Protein AF-A5UNS4-F1 (afdb_monomer_lite)

Organism: Methanobrevibacter smithii (strain ATCC 35061 / DSM 861 / OCM 144 / PS) (NCBI:txid420247)

Foldseek 3Di:
DDDDDDDWDWDDPDPPDIDTDDDPVNCVVQVDDVPWDWDFDWDDDVHTDTDIHTDDD

pLDDT: mean 81.25, std 8.45, range [49.97, 91.19]

Radius of gyration: 12.39 Å; chains: 1; bounding box: 30×20×30 Å

Structure (mmCIF, N/CA/C/O backbone):
data_AF-A5UNS4-F1
#
_entry.id   AF-A5UNS4-F1
#
loop_
_atom_site.group_PDB
_atom_site.id
_atom_site.type_symbol
_atom_site.label_atom_id
_atom_site.label_alt_id
_atom_site.label_comp_id
_atom_site.label_asym_id
_atom_site.label_entity_id
_atom_site.label_seq_id
_atom_site.pdbx_PDB_ins_code
_atom_site.Cartn_x
_atom_site.Cartn_y
_atom_site.Cartn_z
_atom_site.occupancy
_atom_site.B_iso_or_equiv
_atom_site.auth_seq_id
_atom_site.auth_comp_id
_atom_site.auth_asym_id
_atom_site.auth_atom_id
_atom_site.pdbx_PDB_model_num
ATOM 1 N N . MET A 1 1 ? -14.007 -5.643 -14.216 1.00 49.97 1 MET A N 1
ATOM 2 C CA . MET A 1 1 ? -13.864 -4.903 -12.943 1.00 49.97 1 MET A CA 1
ATOM 3 C C . MET A 1 1 ? -13.107 -3.620 -13.240 1.00 49.97 1 MET A C 1
ATOM 5 O O . MET A 1 1 ? -12.230 -3.682 -14.095 1.00 49.97 1 MET A O 1
ATOM 9 N N . PRO A 1 2 ? -13.458 -2.472 -12.642 1.00 55.16 2 PRO A N 1
ATOM 10 C CA . PRO A 1 2 ? -12.683 -1.250 -12.832 1.00 55.16 2 PRO A CA 1
ATOM 11 C C . PRO A 1 2 ? -11.276 -1.440 -12.253 1.00 55.16 2 PRO A C 1
ATOM 13 O O . PRO A 1 2 ? -11.131 -1.915 -11.129 1.00 55.16 2 PRO A O 1
ATOM 16 N N . ILE A 1 3 ? -10.256 -1.102 -13.039 1.00 63.91 3 ILE A N 1
ATOM 17 C CA . ILE A 1 3 ? -8.862 -1.063 -12.594 1.00 63.91 3 ILE A CA 1
ATOM 18 C C . ILE A 1 3 ? -8.589 0.382 -12.176 1.00 63.91 3 ILE A C 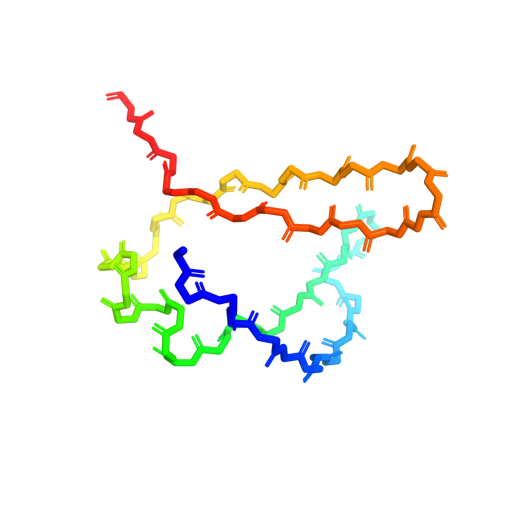1
ATOM 20 O O . ILE A 1 3 ? -8.775 1.299 -12.976 1.00 63.91 3 ILE A O 1
ATOM 24 N N . LEU A 1 4 ? -8.208 0.590 -10.915 1.00 70.75 4 LEU A N 1
ATOM 25 C CA . LEU A 1 4 ? -7.778 1.898 -10.429 1.00 70.75 4 LEU A CA 1
ATOM 26 C C . LEU A 1 4 ? -6.267 2.017 -10.627 1.00 70.75 4 LEU A C 1
ATOM 28 O O . LEU A 1 4 ? -5.489 1.429 -9.879 1.00 70.75 4 LEU A O 1
ATOM 32 N N . GLU A 1 5 ? -5.862 2.793 -11.623 1.00 73.69 5 GLU A N 1
ATOM 33 C CA . GLU A 1 5 ? -4.457 3.122 -11.854 1.00 73.69 5 GLU A CA 1
ATOM 34 C C . GLU A 1 5 ? -4.092 4.416 -11.121 1.00 73.69 5 GLU A C 1
ATOM 36 O O . GLU A 1 5 ? -4.796 5.423 -11.223 1.00 73.69 5 GLU A O 1
ATOM 41 N N . TYR A 1 6 ? -2.982 4.415 -10.379 1.00 75.12 6 TYR A N 1
ATOM 42 C CA . TYR A 1 6 ? -2.461 5.630 -9.757 1.00 75.12 6 TYR A CA 1
ATOM 43 C C . TYR A 1 6 ? -0.936 5.622 -9.661 1.00 75.12 6 TYR A C 1
ATOM 45 O O . TYR A 1 6 ? -0.300 4.588 -9.465 1.00 75.12 6 TYR A O 1
ATOM 53 N N . THR A 1 7 ? -0.353 6.818 -9.722 1.00 78.38 7 THR A N 1
ATOM 54 C CA . THR A 1 7 ? 1.078 7.039 -9.498 1.00 78.38 7 THR A CA 1
ATOM 55 C C . THR A 1 7 ? 1.276 7.648 -8.118 1.00 78.38 7 THR A C 1
ATOM 57 O O . THR A 1 7 ? 0.713 8.696 -7.807 1.00 78.38 7 THR A O 1
ATOM 60 N N . THR A 1 8 ? 2.102 7.019 -7.284 1.00 80.62 8 THR A N 1
ATOM 61 C CA . THR A 1 8 ? 2.442 7.528 -5.948 1.00 80.62 8 THR A CA 1
ATOM 62 C C . THR A 1 8 ? 3.947 7.713 -5.800 1.00 80.62 8 THR A C 1
ATOM 64 O O . THR A 1 8 ? 4.745 7.102 -6.510 1.00 80.62 8 THR A O 1
ATOM 67 N N . LYS A 1 9 ? 4.349 8.579 -4.868 1.00 82.88 9 LYS A N 1
ATOM 68 C CA . LYS A 1 9 ? 5.757 8.747 -4.508 1.00 82.88 9 LYS A CA 1
ATOM 69 C C . LYS A 1 9 ? 6.121 7.743 -3.422 1.00 82.88 9 LYS A C 1
ATOM 71 O O . LYS A 1 9 ? 5.436 7.651 -2.403 1.00 82.88 9 LYS A O 1
ATOM 76 N N . LEU A 1 10 ? 7.230 7.042 -3.630 1.00 83.88 10 LEU A N 1
ATOM 77 C CA . LEU A 1 10 ? 7.859 6.216 -2.608 1.00 83.88 10 LEU A CA 1
ATOM 78 C C . LEU A 1 10 ? 8.842 7.068 -1.805 1.00 83.88 10 LEU A C 1
ATOM 80 O O . LEU A 1 10 ? 9.634 7.825 -2.368 1.00 83.88 10 LEU A O 1
ATOM 84 N N . SER A 1 11 ? 8.786 6.951 -0.484 1.00 85.56 11 SER A N 1
ATOM 85 C CA . SER A 1 11 ? 9.702 7.605 0.445 1.00 85.56 11 SER A CA 1
ATOM 86 C C . SER A 1 11 ? 10.278 6.595 1.432 1.00 85.56 11 SER A C 1
ATOM 88 O O . SER A 1 11 ? 9.744 5.504 1.639 1.00 85.56 11 SER A O 1
ATOM 90 N N . LYS A 1 12 ? 11.410 6.939 2.045 1.00 87.69 12 LYS A N 1
ATOM 91 C CA . LYS A 1 12 ? 12.023 6.110 3.082 1.00 87.69 12 LYS A CA 1
ATOM 92 C C . LYS A 1 12 ? 11.197 6.228 4.368 1.00 87.69 12 LYS A C 1
ATOM 94 O O . LYS A 1 12 ? 11.075 7.319 4.915 1.00 87.69 12 LYS A O 1
ATOM 99 N N . GLY A 1 13 ? 10.627 5.117 4.833 1.00 78.75 13 GLY A N 1
ATOM 100 C CA . GLY A 1 13 ? 9.828 5.041 6.063 1.00 78.75 13 GLY A CA 1
ATOM 101 C C . GLY A 1 13 ? 10.648 4.720 7.319 1.00 78.75 13 GLY A C 1
ATOM 102 O O . GLY A 1 13 ? 10.155 4.890 8.430 1.00 78.75 13 GLY A O 1
ATOM 103 N N . GLY A 1 14 ? 11.894 4.266 7.150 1.00 84.88 14 GLY A N 1
ATOM 104 C CA . GLY A 1 14 ? 12.778 3.818 8.225 1.00 84.88 14 GLY A CA 1
ATOM 105 C C . GLY A 1 14 ? 14.072 3.202 7.679 1.00 84.88 14 GLY A C 1
ATOM 106 O O . GLY A 1 14 ? 14.337 3.303 6.479 1.00 84.88 14 GLY A O 1
ATOM 107 N N . PRO A 1 15 ? 14.905 2.568 8.527 1.00 84.19 15 PRO A N 1
ATOM 108 C CA . PRO A 1 15 ? 16.167 1.960 8.100 1.00 84.19 15 PRO A CA 1
ATOM 109 C C . PRO A 1 15 ? 15.982 0.916 6.994 1.00 84.19 15 PRO A C 1
ATOM 111 O O . PRO A 1 15 ? 16.720 0.949 6.015 1.00 84.19 15 PRO A O 1
ATOM 114 N N . ASN A 1 16 ? 14.942 0.083 7.121 1.00 87.19 16 ASN A N 1
ATOM 115 C CA . ASN A 1 16 ? 14.619 -1.025 6.216 1.00 87.19 16 ASN A CA 1
ATOM 116 C C . ASN A 1 16 ? 13.150 -0.992 5.754 1.00 87.19 16 ASN A C 1
ATOM 118 O O . ASN A 1 16 ? 12.555 -2.039 5.516 1.00 87.19 16 ASN A O 1
ATOM 122 N N . SER A 1 17 ? 12.528 0.189 5.686 1.00 82.56 17 SER A N 1
ATOM 123 C CA . SER A 1 17 ? 11.134 0.316 5.247 1.00 82.56 17 SER A CA 1
ATOM 124 C C . SER A 1 17 ? 10.952 1.418 4.213 1.00 82.56 17 SER A C 1
ATOM 126 O O . SER A 1 17 ? 11.566 2.488 4.274 1.00 82.56 17 SER A O 1
ATOM 128 N N . ILE A 1 18 ? 10.073 1.139 3.255 1.00 84.38 18 ILE A N 1
ATOM 129 C CA . ILE A 1 18 ? 9.596 2.079 2.245 1.00 84.38 18 ILE A CA 1
ATOM 130 C C . ILE A 1 18 ? 8.150 2.410 2.601 1.00 84.38 18 ILE A C 1
ATOM 132 O O . ILE A 1 18 ? 7.387 1.538 3.010 1.00 84.38 18 ILE A O 1
ATOM 136 N N . ARG A 1 19 ? 7.777 3.679 2.469 1.00 86.56 19 ARG A N 1
ATOM 137 C CA . ARG A 1 19 ? 6.408 4.157 2.631 1.00 86.56 19 ARG A CA 1
ATOM 138 C C . ARG A 1 19 ? 5.929 4.714 1.296 1.00 86.56 19 ARG A C 1
ATOM 140 O O . ARG A 1 19 ? 6.691 5.360 0.580 1.00 86.56 19 ARG A O 1
ATOM 147 N N . SER A 1 20 ? 4.661 4.493 0.977 1.00 86.19 20 SER A N 1
ATOM 148 C CA . SER A 1 20 ? 3.974 5.213 -0.093 1.00 86.19 20 SER A CA 1
ATOM 149 C C . SER A 1 20 ? 2.773 5.953 0.477 1.00 86.19 20 SER A C 1
ATOM 151 O O . SER A 1 20 ? 2.316 5.673 1.589 1.00 86.19 20 SER A O 1
ATOM 153 N N . ILE A 1 21 ? 2.285 6.929 -0.281 1.00 86.75 21 ILE A N 1
ATOM 154 C CA . ILE A 1 21 ? 1.000 7.552 0.010 1.00 86.75 21 ILE A CA 1
ATOM 155 C C . ILE A 1 21 ? -0.077 6.658 -0.601 1.00 86.75 21 ILE A C 1
ATOM 157 O O . ILE A 1 21 ? -0.068 6.433 -1.815 1.00 86.75 21 ILE A O 1
ATOM 161 N N . VAL A 1 22 ? -0.991 6.176 0.241 1.00 85.25 22 VAL A N 1
ATOM 162 C CA . VAL A 1 22 ? -2.215 5.503 -0.199 1.00 85.25 22 VAL A CA 1
ATOM 163 C C . VAL A 1 22 ? -3.208 6.584 -0.651 1.00 85.25 22 VAL A C 1
ATOM 165 O O . VAL A 1 22 ? -3.491 7.494 0.134 1.00 85.25 22 VAL A O 1
ATOM 168 N N . PRO A 1 23 ? -3.709 6.550 -1.898 1.00 86.88 23 PRO A N 1
ATOM 169 C CA . PRO A 1 23 ? -4.676 7.532 -2.383 1.00 86.88 23 PRO A CA 1
ATOM 170 C C . PRO A 1 23 ? -5.969 7.541 -1.560 1.00 86.88 23 PRO A C 1
ATOM 172 O O . PRO A 1 23 ? -6.411 6.503 -1.069 1.00 86.88 23 PRO A O 1
ATOM 175 N N . GLN A 1 24 ? -6.623 8.704 -1.472 1.00 87.75 24 GLN A N 1
ATOM 176 C CA . GLN A 1 24 ? -7.895 8.841 -0.748 1.00 87.75 24 GLN A CA 1
ATOM 177 C C . GLN A 1 24 ? -8.994 7.922 -1.291 1.00 87.75 24 GLN A C 1
ATOM 179 O O . GLN A 1 24 ? -9.817 7.443 -0.517 1.00 87.75 24 GLN A O 1
ATOM 184 N N . ASP A 1 25 ? -8.999 7.651 -2.594 1.00 87.75 25 ASP A N 1
ATOM 185 C CA . ASP A 1 25 ? -9.999 6.775 -3.204 1.00 87.75 25 ASP A CA 1
ATOM 186 C C . ASP A 1 25 ? -9.818 5.319 -2.771 1.00 87.75 25 ASP A C 1
ATOM 188 O O . ASP A 1 25 ? -10.806 4.643 -2.508 1.00 87.75 25 ASP A O 1
ATOM 192 N N . VAL A 1 26 ? -8.572 4.863 -2.591 1.00 85.38 26 VAL A N 1
ATOM 193 C CA . VAL A 1 26 ? -8.272 3.529 -2.042 1.00 85.38 26 VAL A CA 1
ATOM 194 C C . VAL A 1 26 ? -8.712 3.442 -0.580 1.00 85.38 26 VAL A C 1
ATOM 196 O O . VAL A 1 26 ? -9.324 2.454 -0.190 1.00 85.38 26 VAL A O 1
ATOM 199 N N . ILE A 1 27 ? -8.464 4.493 0.211 1.00 88.62 27 ILE A N 1
ATOM 200 C CA . ILE A 1 27 ? -8.911 4.575 1.613 1.00 88.62 27 ILE A CA 1
ATOM 201 C C . ILE A 1 27 ? -10.433 4.454 1.713 1.00 88.62 27 ILE A C 1
ATOM 203 O O . ILE A 1 27 ? -10.929 3.712 2.553 1.00 88.62 27 ILE A O 1
ATOM 207 N N . LYS A 1 28 ? -11.172 5.156 0.848 1.00 89.69 28 LYS A N 1
ATOM 208 C CA . LYS A 1 28 ? -12.640 5.099 0.819 1.00 89.69 28 LYS A CA 1
ATOM 209 C C . LYS A 1 28 ? -13.154 3.752 0.320 1.00 89.69 28 LYS A C 1
ATOM 211 O O . LYS A 1 28 ? -14.091 3.224 0.898 1.00 89.69 28 LYS A O 1
ATOM 216 N N . LEU A 1 29 ? -12.552 3.214 -0.741 1.00 88.06 29 LEU A N 1
ATOM 217 C CA . LEU A 1 29 ? -12.975 1.958 -1.361 1.00 88.06 29 LEU A CA 1
ATOM 218 C C . LEU A 1 29 ? -12.782 0.759 -0.428 1.00 88.06 29 LEU A C 1
ATOM 220 O O . LEU A 1 29 ? -13.616 -0.137 -0.413 1.00 88.06 29 LEU A O 1
ATOM 224 N N . LEU A 1 30 ? -11.679 0.745 0.324 1.00 87.06 30 LEU A N 1
ATOM 225 C CA . LEU A 1 30 ? -11.344 -0.319 1.270 1.00 87.06 30 LEU A CA 1
ATOM 226 C C . LEU A 1 30 ? -11.805 -0.016 2.705 1.00 87.06 30 LEU A C 1
ATOM 228 O O . LEU A 1 30 ? -11.464 -0.773 3.610 1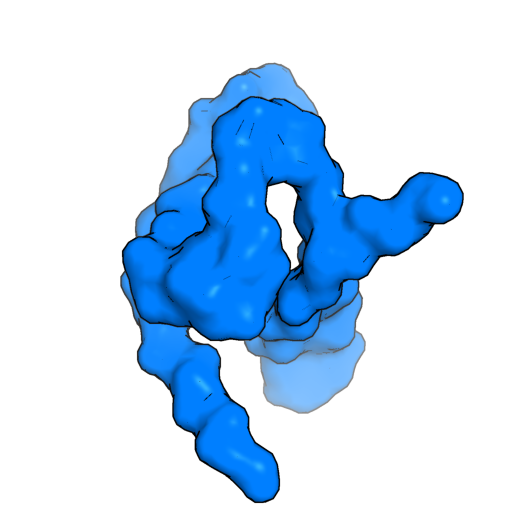.00 87.06 30 LEU A O 1
ATOM 232 N N . GLU A 1 31 ? -12.532 1.088 2.917 1.00 90.81 31 GLU A N 1
ATOM 233 C CA . GLU A 1 31 ? -13.021 1.532 4.231 1.00 90.81 31 GLU A CA 1
ATOM 234 C C . GLU A 1 31 ? -11.923 1.466 5.309 1.00 90.81 31 GLU A C 1
ATOM 236 O O . GLU A 1 31 ? -12.057 0.804 6.341 1.00 90.81 31 GLU A O 1
ATOM 241 N N . LEU A 1 32 ? -10.778 2.089 5.018 1.00 88.06 32 LEU A N 1
ATOM 242 C CA . LEU A 1 32 ? -9.604 2.051 5.889 1.00 88.06 32 LEU A CA 1
ATOM 243 C C . LEU A 1 32 ? -9.672 3.130 6.961 1.00 88.06 32 LEU A C 1
ATOM 245 O O . LEU A 1 32 ? -9.889 4.308 6.664 1.00 88.06 32 LEU A O 1
ATOM 249 N N . GLU A 1 33 ? -9.355 2.740 8.187 1.00 91.19 33 GLU A N 1
ATOM 250 C CA . GLU A 1 33 ? -9.200 3.647 9.317 1.00 91.19 33 GLU A CA 1
ATOM 251 C C . GLU A 1 33 ? -7.733 3.769 9.752 1.00 91.19 33 GLU A C 1
ATOM 253 O O . GLU A 1 33 ? -6.870 2.942 9.441 1.00 91.19 33 GLU A O 1
ATOM 258 N N . LEU A 1 34 ? -7.411 4.842 10.482 1.00 86.88 34 LEU A N 1
ATOM 259 C CA . LEU A 1 34 ? -6.078 4.994 11.061 1.00 86.88 34 LEU A CA 1
ATOM 260 C C . LEU A 1 34 ? -5.826 3.871 12.072 1.00 86.88 34 LEU A C 1
ATOM 262 O O . LEU A 1 34 ? -6.488 3.798 13.101 1.00 86.88 34 LEU A O 1
ATOM 266 N N . GLY A 1 35 ? -4.817 3.046 11.798 1.00 88.06 35 GLY A N 1
ATOM 267 C CA . GLY A 1 35 ? -4.480 1.878 12.61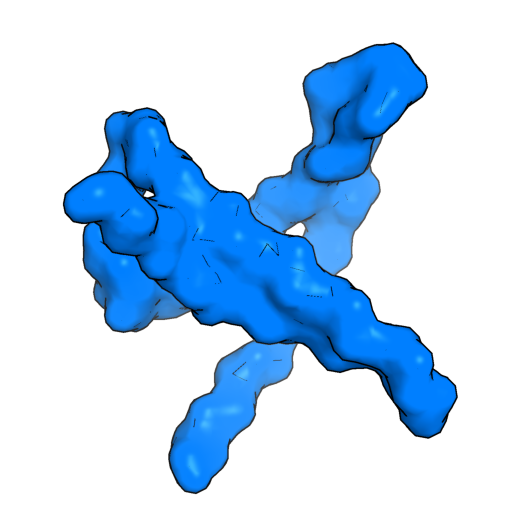4 1.00 88.06 35 GLY A CA 1
ATOM 268 C C . GLY A 1 35 ? -4.786 0.550 11.924 1.00 88.06 35 GLY A C 1
ATOM 269 O O . GLY A 1 35 ? -4.234 -0.468 12.341 1.00 88.06 35 GLY A O 1
ATOM 270 N N . ASP A 1 36 ? -5.572 0.564 10.844 1.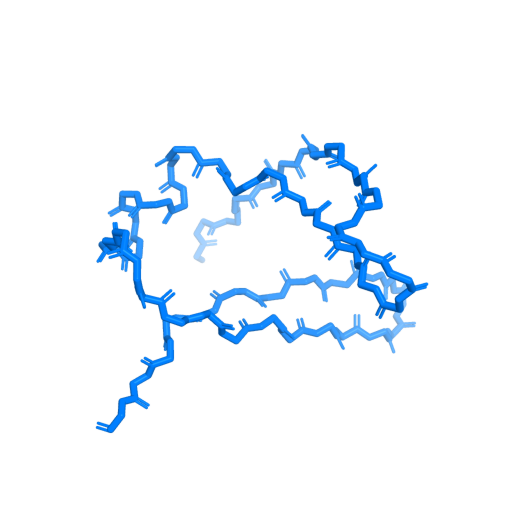00 88.25 36 ASP A N 1
ATOM 271 C CA . ASP A 1 36 ? -5.798 -0.624 10.027 1.00 88.25 36 ASP A CA 1
ATOM 272 C C . ASP A 1 36 ? -4.498 -1.108 9.379 1.00 88.25 36 ASP A C 1
ATOM 274 O O . ASP A 1 36 ? -3.612 -0.333 9.001 1.00 88.25 36 ASP A O 1
ATOM 278 N N . SER A 1 37 ? -4.394 -2.429 9.247 1.00 85.88 37 SER A N 1
ATOM 279 C CA . SER A 1 37 ? -3.310 -3.076 8.517 1.00 85.88 37 SER A CA 1
ATOM 280 C C . SER A 1 37 ? -3.737 -3.368 7.082 1.00 85.88 37 SER A C 1
ATOM 282 O O . SER A 1 37 ? -4.890 -3.692 6.803 1.00 85.88 37 SER A O 1
ATOM 284 N N . LEU A 1 38 ? -2.782 -3.252 6.165 1.00 85.31 38 LEU A N 1
ATOM 285 C CA . LEU A 1 38 ? -2.957 -3.558 4.751 1.00 85.31 38 LEU A CA 1
ATOM 286 C C . LEU A 1 38 ? -1.987 -4.659 4.352 1.00 85.31 38 LEU A C 1
ATOM 288 O O . LEU A 1 38 ? -0.801 -4.583 4.689 1.00 85.31 38 LEU A O 1
ATOM 292 N N . HIS A 1 39 ? -2.461 -5.624 3.572 1.00 85.00 39 HIS A N 1
ATOM 293 C CA . HIS A 1 39 ? -1.568 -6.511 2.842 1.00 85.00 39 HIS A CA 1
ATOM 294 C C . HIS A 1 39 ? -1.204 -5.855 1.513 1.00 85.00 39 HIS A C 1
ATOM 296 O O . HIS A 1 39 ? -2.060 -5.538 0.687 1.00 85.00 39 HIS A O 1
ATOM 302 N N . TRP A 1 40 ? 0.092 -5.617 1.328 1.00 82.88 40 TRP A N 1
ATOM 303 C CA . TRP A 1 40 ? 0.664 -5.232 0.043 1.00 82.88 40 TRP A CA 1
ATOM 304 C C . TRP A 1 40 ? 1.190 -6.476 -0.651 1.00 82.88 40 TRP A C 1
ATOM 306 O O . TRP A 1 40 ? 2.244 -7.001 -0.288 1.00 82.88 40 TRP A O 1
ATOM 316 N N . ILE A 1 41 ? 0.450 -6.938 -1.651 1.00 81.75 41 ILE A N 1
ATOM 317 C CA . ILE A 1 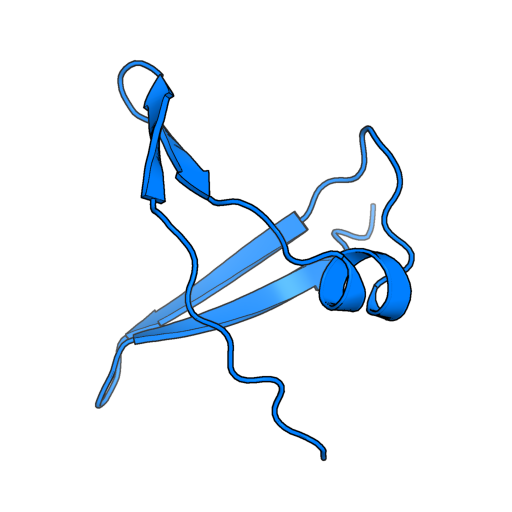41 ? 0.803 -8.109 -2.442 1.00 81.75 41 ILE A CA 1
ATOM 318 C C . ILE A 1 41 ? 1.479 -7.608 -3.712 1.00 81.75 41 ILE A C 1
ATOM 320 O O . ILE A 1 41 ? 0.847 -6.991 -4.568 1.00 81.75 41 ILE A O 1
ATOM 324 N N . VAL A 1 42 ? 2.785 -7.842 -3.812 1.00 81.00 42 VAL A N 1
ATOM 325 C CA . VAL A 1 42 ? 3.580 -7.467 -4.983 1.00 81.00 42 VAL A CA 1
ATOM 326 C C . VAL A 1 42 ? 3.734 -8.696 -5.867 1.00 81.00 42 VAL A C 1
ATOM 328 O O . VAL A 1 42 ? 4.428 -9.642 -5.501 1.00 81.00 42 VAL A O 1
ATOM 331 N N . ASN A 1 43 ? 3.099 -8.666 -7.033 1.00 80.25 43 ASN A N 1
ATOM 332 C CA . ASN A 1 43 ? 3.252 -9.676 -8.070 1.00 80.25 43 ASN A CA 1
ATOM 333 C C . ASN A 1 43 ? 4.269 -9.168 -9.096 1.00 80.25 43 ASN A C 1
ATOM 335 O O . ASN A 1 43 ? 4.105 -8.076 -9.645 1.00 80.25 43 ASN A O 1
ATOM 339 N N . ILE A 1 44 ? 5.339 -9.938 -9.304 1.00 81.31 44 ILE A N 1
ATOM 340 C CA . ILE A 1 44 ? 6.404 -9.628 -10.263 1.00 81.31 44 ILE A CA 1
ATOM 341 C C . ILE A 1 44 ? 6.405 -10.730 -11.320 1.00 81.31 44 ILE A C 1
ATOM 343 O O . ILE A 1 44 ? 6.902 -11.827 -11.069 1.00 81.31 44 ILE A O 1
ATOM 347 N N . ASP A 1 45 ? 5.812 -10.436 -12.471 1.00 82.94 45 ASP A N 1
ATOM 348 C CA . ASP A 1 45 ? 5.688 -11.334 -13.621 1.00 82.94 45 ASP A CA 1
ATOM 349 C C . ASP A 1 45 ? 6.233 -10.665 -14.903 1.00 82.94 45 ASP A C 1
ATOM 351 O O . ASP A 1 45 ? 7.447 -10.543 -15.059 1.00 82.94 45 ASP A O 1
ATOM 355 N N . GLU A 1 46 ? 5.361 -10.203 -15.802 1.00 78.25 46 GLU A N 1
ATOM 356 C CA . GLU A 1 46 ? 5.672 -9.369 -16.972 1.00 78.25 46 GLU A CA 1
ATOM 357 C C . GLU A 1 46 ? 5.760 -7.873 -16.608 1.00 78.25 46 GLU A C 1
ATOM 359 O O . GLU A 1 46 ? 6.144 -7.035 -17.426 1.00 78.25 46 GLU A O 1
ATOM 364 N N . GLY A 1 47 ? 5.435 -7.531 -15.360 1.00 76.25 47 GLY A N 1
ATOM 365 C CA . GLY A 1 47 ? 5.571 -6.203 -14.781 1.00 76.25 47 GLY A CA 1
ATOM 366 C C . GLY A 1 47 ? 5.557 -6.255 -13.256 1.00 76.25 47 GLY A C 1
ATOM 367 O O . GLY A 1 47 ? 5.699 -7.314 -12.650 1.00 76.25 47 GLY A O 1
ATOM 368 N N . ILE A 1 48 ? 5.402 -5.093 -12.620 1.00 74.12 48 ILE A N 1
ATOM 369 C CA . ILE A 1 48 ? 5.175 -5.004 -11.173 1.00 74.12 48 ILE A CA 1
ATOM 370 C C . ILE A 1 48 ? 3.715 -4.620 -10.967 1.00 74.12 48 ILE A C 1
ATOM 372 O O . ILE A 1 48 ? 3.341 -3.471 -11.202 1.00 74.12 48 ILE A O 1
ATOM 376 N N . THR A 1 49 ? 2.909 -5.568 -10.498 1.00 74.50 49 THR A N 1
ATOM 377 C CA . THR A 1 49 ? 1.524 -5.319 -10.089 1.00 74.50 49 THR A CA 1
ATOM 378 C C . THR A 1 49 ? 1.451 -5.318 -8.570 1.00 74.50 49 THR A C 1
ATOM 380 O O . THR A 1 49 ? 1.868 -6.276 -7.922 1.00 74.50 49 THR A O 1
ATOM 383 N N . VAL A 1 50 ? 0.919 -4.243 -7.988 1.00 74.19 50 VAL A N 1
ATOM 384 C CA . VAL A 1 50 ? 0.694 -4.153 -6.540 1.00 74.19 50 VAL A CA 1
ATOM 385 C C . VAL A 1 50 ? -0.800 -4.239 -6.273 1.00 74.19 50 VAL A C 1
ATOM 387 O O . VAL A 1 50 ? -1.557 -3.355 -6.669 1.00 74.19 50 VAL A O 1
ATOM 390 N N . SER A 1 51 ? -1.216 -5.299 -5.590 1.00 80.06 51 SER A N 1
ATOM 391 C CA . SER A 1 51 ? -2.572 -5.451 -5.071 1.00 80.06 51 SER A CA 1
ATOM 392 C C . SER A 1 51 ? -2.592 -5.058 -3.597 1.00 80.06 51 SER A C 1
ATOM 394 O O . SER A 1 51 ? -1.673 -5.379 -2.840 1.00 80.06 51 SER A O 1
ATOM 396 N N . ILE A 1 52 ? -3.631 -4.327 -3.203 1.00 80.75 52 ILE A N 1
ATOM 397 C CA . ILE A 1 52 ? -3.842 -3.897 -1.823 1.00 80.75 52 ILE A CA 1
ATOM 398 C C . ILE A 1 52 ? -5.160 -4.495 -1.360 1.00 80.75 52 ILE A C 1
ATOM 400 O O . ILE A 1 52 ? -6.192 -4.272 -1.990 1.00 80.75 52 ILE A O 1
ATOM 404 N N . GLU A 1 53 ? -5.116 -5.208 -0.244 1.00 84.25 53 GLU A N 1
ATOM 405 C CA . GLU A 1 53 ? -6.299 -5.722 0.437 1.00 84.25 53 GLU A CA 1
ATOM 406 C C . GLU A 1 53 ? -6.255 -5.344 1.921 1.00 84.25 53 GLU A C 1
ATOM 408 O O . GLU A 1 53 ? -5.179 -5.183 2.515 1.00 84.25 53 GLU A O 1
ATOM 413 N N . LYS A 1 54 ? -7.437 -5.146 2.511 1.00 82.12 54 LYS A N 1
ATOM 414 C CA . LYS A 1 54 ? -7.566 -4.899 3.947 1.00 82.12 54 LYS A CA 1
ATOM 415 C C . LYS A 1 54 ? -7.180 -6.179 4.686 1.00 82.12 54 LYS A C 1
ATOM 417 O O . LYS A 1 54 ? -7.675 -7.249 4.350 1.00 82.12 54 LYS A O 1
ATOM 422 N N . ALA A 1 55 ? -6.286 -6.070 5.665 1.00 81.62 55 ALA A N 1
ATOM 423 C CA . ALA A 1 55 ? -5.931 -7.213 6.491 1.00 81.62 55 ALA A CA 1
ATOM 424 C C . ALA A 1 55 ? -7.094 -7.514 7.443 1.00 81.62 55 ALA A C 1
ATOM 426 O O . ALA A 1 55 ? -7.364 -6.736 8.360 1.00 81.62 55 ALA A O 1
ATOM 42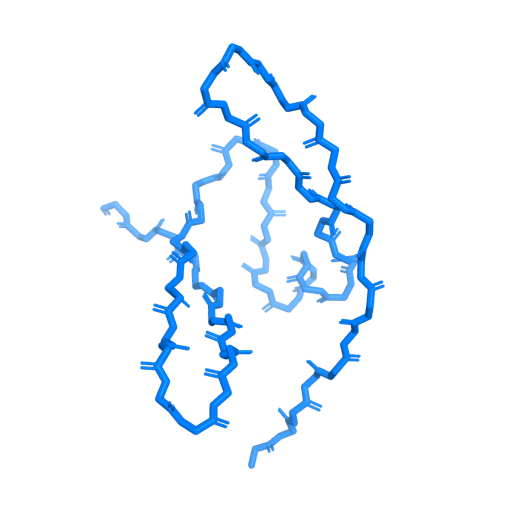7 N N . GLU A 1 56 ? -7.791 -8.623 7.214 1.00 74.06 56 GLU A N 1
ATOM 428 C CA . GLU A 1 56 ? -8.762 -9.150 8.169 1.00 74.06 56 GLU A CA 1
ATOM 429 C C . GLU A 1 56 ? -8.020 -9.922 9.267 1.00 74.06 56 GLU A C 1
ATOM 431 O O . GLU A 1 56 ? -7.032 -10.613 9.005 1.00 74.06 56 GLU A O 1
ATOM 436 N N . LYS A 1 57 ? -8.461 -9.754 10.514 1.00 55.75 57 LYS A N 1
ATOM 437 C CA . LYS A 1 57 ? -7.887 -10.416 11.688 1.00 55.75 57 LYS A CA 1
ATOM 438 C C . LYS A 1 57 ? -8.768 -11.570 12.138 1.00 55.75 57 LYS A C 1
ATOM 440 O O . LYS A 1 57 ? -10.003 -11.383 12.124 1.00 55.75 57 LYS A O 1
#

Secondary structure (DSSP, 8-state):
---------EEEEETTEEEEPPPHHHHHHTT--TT--EEEEEEESSSEEEEEEE---

Sequence (57 aa):
MPILEYTTKLSKGGPNSIRSIVPQDVIKLLELELGDSLHWIVNIDEGITVSIEKAEK